Protein AF-A0A1B8DHR4-F1 (afdb_monomer)

Sequence (144 aa):
MRAYWYDNLPGDQREPDDSGRELEQVDALASERSYKNRDVYETKVKSFFAEHMHEDEEIRYIRDGKGYFDVRNEGDEWVRILLEKDDLIILPAGIYHRFTTDASNFIVAMRLFKEEPKWTPLNRGPDVDINPYRQEYVDKTLKV

Solvent-accessible surface area (backbone atoms only — not comparable to full-atom values): 8552 Å² total; per-residue (Å²): 113,52,75,45,79,52,82,83,70,94,71,71,85,32,55,92,79,70,101,75,88,87,85,88,83,63,70,66,62,54,68,76,67,69,78,85,84,62,86,69,59,56,62,52,52,51,59,39,48,44,51,20,27,36,82,53,60,53,35,41,37,26,75,33,52,33,28,36,43,36,34,57,50,87,86,70,43,52,35,35,31,45,40,36,57,77,28,72,50,76,43,61,35,29,49,51,30,28,38,44,45,30,81,83,70,38,66,40,68,48,75,56,69,96,61,88,80,81,79,68,70,46,56,73,47,78,78,46,60,70,31,69,45,27,44,50,34,42,59,72,72,62,60,128

Nearest PDB structures (foldseek):
  4qgn-assembly1_A  TM=8.287E-01  e=9.754E-12  Homo sapiens
  5i93-assembly1_A  TM=8.069E-01  e=9.225E-12  Mus musculus
  4qgm-assembly1_A  TM=8.107E-01  e=2.406E-06  Bacillus anthracis str. 'Ames Ancestor'
  4met-assembly1_A  TM=6.345E-01  e=1.505E-02  Bacillus subtilis subsp. subtilis str. 168
  5hi0-assembly1_A  TM=5.913E-01  e=5.123E-02  Bacillus subtilis subsp. subtilis str. 168

Mean predicted aligned error: 9.44 Å

pLDDT: mean 77.94, std 19.29, range [33.47, 97.88]

Radius of gyration: 16.73 Å; Cα contacts (8 Å, |Δi|>4): 228; chains: 1; bounding box: 42×47×32 Å

Foldseek 3Di:
DDKDFDPPDPDDPQAPPDDDDDDDDPVVVCVVPPDDDDPPVVVVQVVQAQWFFAQAKWKKAWQAAKWWKWWQDLVRGTMIDIDGHGDIDIHGGQTTIGIHGHPVRDTDIDTDDPDDDPPDTGGDDPVSCPPPRNVVCCVVPNDD

Structure (mmCIF, N/CA/C/O backbone):
data_AF-A0A1B8DHR4-F1
#
_entry.id   AF-A0A1B8DHR4-F1
#
loop_
_atom_site.group_PDB
_atom_site.id
_atom_site.type_symbol
_atom_site.label_atom_id
_atom_site.label_alt_id
_atom_site.label_comp_id
_atom_site.label_asym_id
_atom_site.label_entity_id
_atom_site.label_seq_id
_atom_site.pdbx_PDB_ins_code
_atom_site.Cartn_x
_atom_site.Cartn_y
_atom_site.Cartn_z
_atom_site.occupancy
_atom_site.B_iso_or_equiv
_atom_site.auth_seq_id
_atom_site.auth_comp_id
_atom_site.auth_asym_id
_atom_site.auth_atom_id
_atom_site.pdbx_PDB_model_num
ATOM 1 N N . MET A 1 1 ? -9.365 -10.152 8.515 1.00 64.81 1 MET A N 1
ATOM 2 C CA . MET A 1 1 ? -8.853 -9.920 7.148 1.00 64.81 1 MET A CA 1
ATOM 3 C C . MET A 1 1 ? -9.848 -10.381 6.090 1.00 64.81 1 MET A C 1
ATOM 5 O O . MET A 1 1 ? -10.384 -11.483 6.198 1.00 64.81 1 MET A O 1
ATOM 9 N N . ARG A 1 2 ? -10.097 -9.548 5.072 1.00 62.94 2 ARG A N 1
ATOM 10 C CA . ARG A 1 2 ? -10.904 -9.872 3.877 1.00 62.94 2 ARG A CA 1
ATOM 11 C C . ARG A 1 2 ? -10.221 -9.297 2.631 1.00 62.94 2 ARG A C 1
ATOM 13 O O . ARG A 1 2 ? -9.575 -8.261 2.748 1.00 62.94 2 ARG A O 1
ATOM 20 N N . ALA A 1 3 ? -10.362 -9.938 1.471 1.00 49.50 3 ALA A N 1
ATOM 21 C CA . ALA A 1 3 ? -9.769 -9.476 0.214 1.00 49.50 3 ALA A CA 1
ATOM 22 C C . ALA A 1 3 ? -10.802 -9.449 -0.921 1.00 49.50 3 ALA A C 1
ATOM 24 O O . ALA A 1 3 ? -11.677 -10.315 -0.977 1.00 49.50 3 ALA A O 1
ATOM 25 N N . TYR A 1 4 ? -10.684 -8.462 -1.808 1.00 71.75 4 TYR A N 1
ATOM 26 C CA . TYR A 1 4 ? -11.628 -8.173 -2.887 1.00 71.75 4 TYR A CA 1
ATOM 27 C C . TYR A 1 4 ? -10.876 -7.737 -4.151 1.00 71.75 4 TYR A C 1
ATOM 29 O O . TYR A 1 4 ? -9.765 -7.208 -4.069 1.00 71.75 4 TYR A O 1
ATOM 37 N N . TRP A 1 5 ? -11.484 -7.934 -5.319 1.00 63.25 5 TRP A N 1
ATOM 38 C CA . TRP A 1 5 ? -11.002 -7.320 -6.557 1.00 63.25 5 TRP A CA 1
ATOM 39 C C . TRP A 1 5 ? -11.275 -5.821 -6.524 1.00 63.25 5 TRP A C 1
ATOM 41 O O . TRP A 1 5 ? -12.377 -5.411 -6.171 1.00 63.25 5 TRP A O 1
ATOM 51 N N . TYR A 1 6 ? -10.276 -5.020 -6.883 1.00 61.41 6 TYR A N 1
ATOM 52 C CA . TYR A 1 6 ? -10.425 -3.573 -6.955 1.00 61.41 6 TYR A CA 1
ATOM 53 C C . TYR A 1 6 ? -10.941 -3.165 -8.338 1.00 61.41 6 TYR A C 1
ATOM 55 O O . TYR A 1 6 ? -10.365 -3.553 -9.356 1.00 61.41 6 TYR A O 1
ATOM 63 N N . ASP A 1 7 ? -12.013 -2.378 -8.389 1.00 65.62 7 ASP A N 1
ATOM 64 C CA . ASP A 1 7 ? -12.734 -2.076 -9.632 1.00 65.62 7 ASP A CA 1
ATOM 65 C C . ASP A 1 7 ? -12.097 -0.963 -10.490 1.00 65.62 7 ASP A C 1
ATOM 67 O O . ASP A 1 7 ? -12.470 -0.789 -11.652 1.00 65.62 7 ASP A O 1
ATOM 71 N N . ASN A 1 8 ? -11.098 -0.249 -9.954 1.00 66.19 8 ASN A N 1
ATOM 72 C CA . ASN A 1 8 ? -10.402 0.875 -10.595 1.00 66.19 8 ASN A CA 1
ATOM 73 C C . ASN A 1 8 ? -11.309 2.038 -11.031 1.00 66.19 8 ASN A C 1
ATOM 75 O O . ASN A 1 8 ? -10.909 2.835 -11.890 1.00 66.19 8 ASN A O 1
ATOM 79 N N . LEU A 1 9 ? -12.511 2.166 -10.468 1.00 62.66 9 LEU A N 1
ATOM 80 C CA . LEU A 1 9 ? -13.392 3.272 -10.815 1.00 62.66 9 LEU A CA 1
ATOM 81 C C . LEU A 1 9 ? -12.866 4.601 -10.232 1.00 62.66 9 LEU A C 1
ATOM 83 O O . LEU A 1 9 ? -12.287 4.630 -9.145 1.00 62.66 9 LEU A O 1
ATOM 87 N N . PRO A 1 10 ? -13.031 5.736 -10.938 1.00 55.34 10 PRO A N 1
ATOM 88 C CA . PRO A 1 10 ? -12.722 7.046 -10.371 1.00 55.34 10 PRO A CA 1
ATOM 89 C C . PRO A 1 10 ? -13.618 7.323 -9.150 1.00 55.34 10 PRO A C 1
ATOM 91 O O . PRO A 1 10 ? -14.840 7.287 -9.275 1.00 55.34 10 PRO A O 1
ATOM 94 N N . GLY A 1 11 ? -13.031 7.638 -7.991 1.00 62.88 11 GLY A N 1
ATOM 95 C CA . GLY A 1 11 ? -13.778 7.836 -6.743 1.00 62.88 11 GLY A CA 1
ATOM 96 C C . GLY A 1 11 ? -12.886 8.110 -5.529 1.00 62.88 11 GLY A C 1
ATOM 97 O O . GLY A 1 11 ? -11.673 8.302 -5.670 1.00 62.88 11 GLY A O 1
ATOM 98 N N . ASP A 1 12 ? -13.487 8.153 -4.335 1.00 65.50 12 ASP A N 1
ATOM 99 C CA . ASP A 1 12 ? -12.731 8.206 -3.079 1.00 65.50 12 ASP A CA 1
ATOM 100 C C . ASP A 1 12 ? -12.116 6.830 -2.796 1.00 65.50 12 ASP A C 1
ATOM 102 O O . ASP A 1 12 ? -12.801 5.855 -2.516 1.00 65.50 12 ASP A O 1
ATOM 106 N N . GLN A 1 13 ? -10.789 6.770 -2.829 1.00 66.62 13 GLN A N 1
ATOM 107 C CA . GLN A 1 13 ? -9.991 5.552 -2.676 1.00 66.62 13 GLN A CA 1
ATOM 108 C C . GLN A 1 13 ? -10.157 4.875 -1.307 1.00 66.62 13 GLN A C 1
ATOM 110 O O . GLN A 1 13 ? -9.711 3.738 -1.132 1.00 66.62 13 GLN A O 1
ATOM 115 N N . ARG A 1 14 ? -10.754 5.582 -0.341 1.00 66.62 14 ARG A N 1
ATOM 116 C CA . ARG A 1 14 ? -11.046 5.132 1.026 1.00 66.62 14 ARG A CA 1
ATOM 117 C C . ARG A 1 14 ? -12.352 4.355 1.146 1.00 66.62 14 ARG A C 1
ATOM 119 O O . ARG A 1 14 ? -12.627 3.807 2.218 1.00 66.62 14 ARG A O 1
ATOM 126 N N . GLU A 1 15 ? -13.152 4.319 0.091 1.00 64.31 15 GLU A N 1
ATOM 127 C CA . GLU A 1 15 ? -14.367 3.523 0.062 1.00 64.31 15 GLU A CA 1
ATOM 128 C C . GLU A 1 15 ? -14.045 2.034 -0.122 1.00 64.31 15 GLU A C 1
ATOM 130 O O . GLU A 1 15 ? -12.964 1.672 -0.583 1.00 64.31 15 GLU A O 1
ATOM 135 N N . PRO A 1 16 ? -14.945 1.122 0.273 1.00 57.06 16 PRO A N 1
ATOM 136 C CA . PRO A 1 16 ? -14.766 -0.307 0.019 1.00 57.06 16 PRO A CA 1
ATOM 137 C C . PRO A 1 16 ? -14.755 -0.665 -1.473 1.00 57.06 16 PRO A C 1
ATOM 139 O O . PRO A 1 16 ? -14.280 -1.746 -1.810 1.00 57.06 16 PRO A O 1
ATOM 142 N N . ASP A 1 17 ? -15.291 0.224 -2.320 1.00 59.06 17 ASP A N 1
ATOM 143 C CA . ASP A 1 17 ? -15.582 0.013 -3.741 1.00 59.06 17 ASP A CA 1
ATOM 144 C C . ASP A 1 17 ? -16.522 -1.198 -3.979 1.00 59.06 17 ASP A C 1
ATOM 146 O O . ASP A 1 17 ? -16.293 -2.061 -4.822 1.00 59.06 17 ASP A O 1
ATOM 150 N N . ASP A 1 18 ? -17.626 -1.241 -3.205 1.00 52.22 18 ASP A N 1
ATOM 151 C CA . ASP A 1 18 ? -18.810 -2.100 -3.419 1.00 52.22 18 ASP A CA 1
ATOM 152 C C . ASP A 1 18 ? -20.051 -1.226 -3.745 1.00 52.22 18 ASP A C 1
ATOM 154 O O . ASP A 1 18 ? -20.394 -0.286 -3.025 1.00 52.22 18 ASP A O 1
ATOM 158 N N . SER A 1 19 ? -20.701 -1.505 -4.878 1.00 47.84 19 SER A N 1
ATOM 159 C CA . SER A 1 19 ? -21.479 -0.581 -5.742 1.00 47.84 19 SER A CA 1
ATOM 160 C C . SER A 1 19 ? -22.851 -0.029 -5.241 1.00 47.84 19 SER A C 1
ATOM 162 O O . SER A 1 19 ? -23.814 0.052 -6.008 1.00 47.84 19 SER A O 1
ATOM 164 N N . GLY A 1 20 ? -22.991 0.401 -3.977 1.00 46.66 20 GLY A N 1
ATOM 165 C CA . GLY A 1 20 ? -24.308 0.545 -3.312 1.00 46.66 20 GLY A CA 1
ATOM 166 C C . GLY A 1 20 ? -25.012 1.907 -3.042 1.00 46.66 20 GLY A C 1
ATOM 167 O O . GLY A 1 20 ? -26.185 1.827 -2.678 1.00 46.66 20 GLY A O 1
ATOM 168 N N . ARG A 1 21 ? -24.410 3.107 -3.253 1.00 33.47 21 ARG A N 1
ATOM 169 C CA . ARG A 1 21 ? -24.914 4.516 -2.976 1.00 33.47 21 ARG A CA 1
ATOM 170 C C . ARG A 1 21 ? -24.887 5.003 -1.502 1.00 33.47 21 ARG A C 1
ATOM 172 O O . ARG A 1 21 ? -25.150 4.198 -0.621 1.00 33.47 21 ARG A O 1
ATOM 179 N N . GLU A 1 22 ? -24.781 6.291 -1.109 1.00 40.56 22 GLU A N 1
ATOM 180 C CA . GLU A 1 22 ? -24.194 7.588 -1.569 1.00 40.56 22 GLU A CA 1
ATOM 181 C C . GLU A 1 22 ? -24.230 8.549 -0.336 1.00 40.56 22 GLU A C 1
ATOM 183 O O . GLU A 1 22 ? -25.200 8.452 0.412 1.00 40.56 22 GLU A O 1
ATOM 188 N N . LEU A 1 23 ? -23.273 9.476 -0.112 1.00 34.41 23 LEU A N 1
ATOM 189 C CA . LEU A 1 23 ? -23.470 10.667 0.754 1.00 34.41 23 LEU A CA 1
ATOM 190 C C . LEU A 1 23 ? -22.515 11.838 0.409 1.00 34.41 23 LEU A C 1
ATOM 192 O O . LEU A 1 23 ? -21.297 11.728 0.537 1.00 34.41 23 LEU A O 1
ATOM 196 N N . GLU A 1 24 ? -23.092 12.989 0.045 1.00 49.41 24 GLU A N 1
ATOM 197 C CA . GLU A 1 24 ? -22.443 14.310 0.043 1.00 49.41 24 GLU A CA 1
ATOM 198 C C . GLU A 1 24 ? -22.281 14.875 1.474 1.00 49.41 24 GLU A C 1
ATOM 200 O O . GLU A 1 24 ? -23.076 14.571 2.362 1.00 49.41 24 GLU A O 1
ATOM 205 N N . GLN A 1 25 ? -21.341 15.829 1.617 1.00 47.97 25 GLN A N 1
ATOM 206 C CA . GLN A 1 25 ? -21.150 16.815 2.710 1.00 47.97 25 GLN A CA 1
ATOM 207 C C . GLN A 1 25 ? -20.028 16.536 3.725 1.00 47.97 25 GLN A C 1
ATOM 209 O O . GLN A 1 25 ? -20.258 16.374 4.921 1.00 47.97 25 GLN A O 1
ATOM 214 N N . VAL A 1 26 ? -18.774 16.637 3.271 1.00 42.94 26 VAL A N 1
ATOM 215 C CA . VAL A 1 26 ? -17.604 16.812 4.162 1.00 42.94 26 V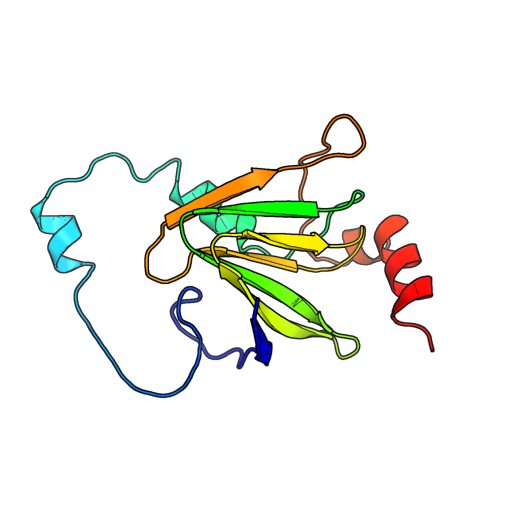AL A CA 1
ATOM 216 C C . VAL A 1 26 ? -16.964 18.201 3.991 1.00 42.94 26 VAL A C 1
ATOM 218 O O . VAL A 1 26 ? -16.503 18.802 4.965 1.00 42.94 26 VAL A O 1
ATOM 221 N N . ASP A 1 27 ? -17.042 18.787 2.793 1.00 46.38 27 ASP A N 1
ATOM 222 C CA . ASP A 1 27 ? -16.416 20.084 2.488 1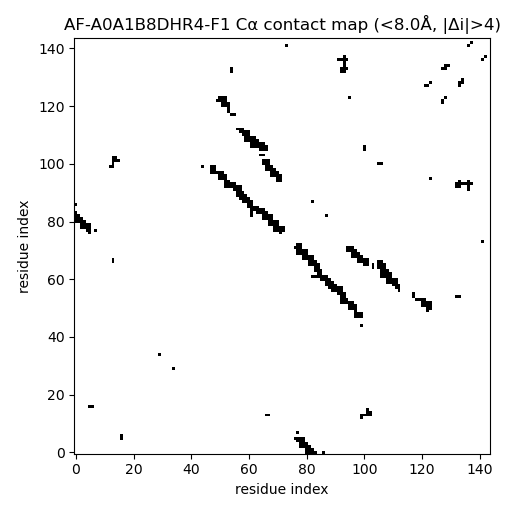.00 46.38 27 ASP A CA 1
ATOM 223 C C . ASP A 1 27 ? -17.078 21.283 3.192 1.00 46.38 27 ASP A C 1
ATOM 225 O O . ASP A 1 27 ? -16.397 22.242 3.580 1.00 46.38 27 ASP A O 1
ATOM 229 N N . ALA A 1 28 ? -18.391 21.215 3.440 1.00 48.28 28 ALA A N 1
ATOM 230 C CA . ALA A 1 28 ? -19.133 22.273 4.130 1.00 48.28 28 ALA A CA 1
ATOM 231 C C . ALA A 1 28 ? -18.736 22.391 5.616 1.00 48.28 28 ALA A C 1
ATOM 233 O O . ALA A 1 28 ? -18.550 23.494 6.132 1.00 48.28 28 ALA A O 1
ATOM 234 N N . LEU A 1 29 ? -18.516 21.255 6.288 1.00 45.38 29 LEU A N 1
ATOM 235 C CA . LEU A 1 29 ? -18.205 21.196 7.721 1.00 45.38 29 LEU A CA 1
ATOM 236 C C . LEU A 1 29 ? -16.776 21.673 8.031 1.00 45.38 29 LEU A C 1
ATOM 238 O O . LEU A 1 29 ? -16.503 22.247 9.089 1.00 45.38 29 LEU A O 1
ATOM 242 N N . ALA A 1 30 ? -15.847 21.439 7.101 1.00 40.69 30 ALA A N 1
ATOM 243 C CA . ALA A 1 30 ? -14.445 21.801 7.268 1.00 40.69 30 ALA A CA 1
ATOM 244 C C . ALA A 1 30 ? -14.210 23.316 7.139 1.00 40.69 30 ALA A C 1
ATOM 246 O O . ALA A 1 30 ? -13.369 23.871 7.852 1.00 40.69 30 ALA A O 1
ATOM 247 N N . SER A 1 31 ? -14.976 23.976 6.265 1.00 49.81 31 SER A N 1
ATOM 248 C CA . SER A 1 31 ? -14.940 25.430 6.069 1.00 49.81 31 SER A CA 1
ATOM 249 C C . SER 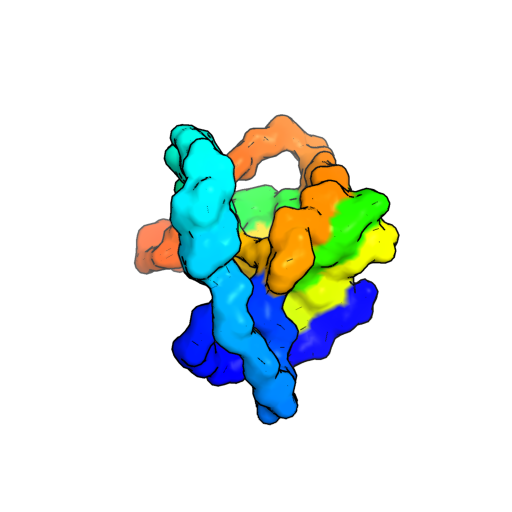A 1 31 ? -15.515 26.191 7.270 1.00 49.81 31 SER A C 1
ATOM 251 O O . SER A 1 31 ? -14.974 27.223 7.662 1.00 49.81 31 SER A O 1
ATOM 253 N N . GLU A 1 32 ? -16.559 25.656 7.912 1.00 45.50 32 GLU A N 1
ATOM 254 C CA . GLU A 1 32 ? -17.235 26.288 9.056 1.00 45.50 32 GLU A CA 1
ATOM 255 C C . GLU A 1 32 ? -16.353 26.365 10.320 1.00 45.50 32 GLU A C 1
ATOM 257 O O . GLU A 1 32 ? -16.473 27.295 11.117 1.00 45.50 32 GLU A O 1
ATOM 262 N N . ARG A 1 33 ? -15.426 25.413 10.512 1.00 46.97 33 ARG A N 1
ATOM 263 C CA . ARG A 1 33 ? -14.711 25.226 11.793 1.00 46.97 33 ARG A CA 1
ATOM 264 C C . ARG A 1 33 ? -13.245 25.673 11.817 1.00 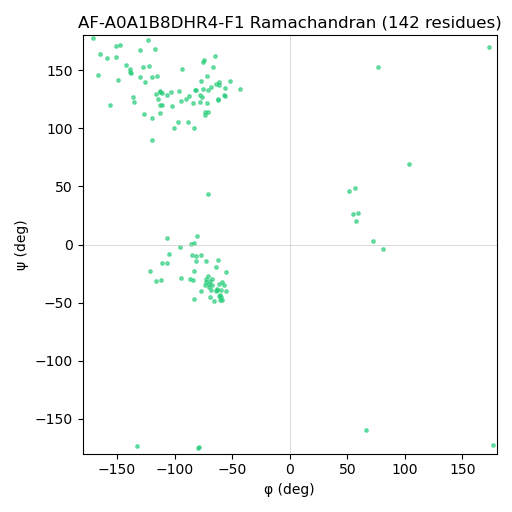46.97 33 ARG A C 1
ATOM 266 O O . ARG A 1 33 ? -12.578 25.498 12.834 1.00 46.97 33 ARG A O 1
ATOM 273 N N . SER A 1 34 ? -12.747 26.297 10.745 1.00 44.22 34 SER A N 1
ATOM 274 C CA . SER A 1 34 ? -11.416 26.940 10.689 1.00 44.22 34 SER A CA 1
ATOM 275 C C . SER A 1 34 ? -10.233 26.055 11.138 1.00 44.22 34 SER A C 1
ATOM 277 O O . SER A 1 34 ? -9.355 26.502 11.882 1.00 44.22 34 SER A O 1
ATOM 279 N N . TYR A 1 35 ? -10.161 24.800 10.680 1.00 36.47 35 TYR A N 1
ATOM 280 C CA . TYR A 1 35 ? -9.009 23.929 10.951 1.00 36.47 35 TYR A CA 1
ATOM 281 C C . TYR A 1 35 ? -7.760 24.392 10.172 1.00 36.47 35 TYR A C 1
ATOM 283 O O . TYR A 1 35 ? -7.733 24.340 8.946 1.00 36.47 35 TYR A O 1
ATOM 291 N N . LYS A 1 36 ? -6.717 24.846 10.887 1.00 39.47 36 LYS A N 1
ATOM 292 C CA . LYS A 1 36 ? -5.532 25.527 10.314 1.00 39.47 36 LYS A CA 1
ATOM 293 C C . LYS A 1 36 ? -4.302 24.650 10.025 1.00 39.47 36 LYS A C 1
ATOM 295 O O . LYS A 1 36 ? -3.327 25.168 9.500 1.00 39.47 36 LYS A O 1
ATOM 300 N N . ASN A 1 37 ? -4.321 23.350 10.325 1.00 39.50 37 ASN A N 1
ATOM 301 C CA . ASN A 1 37 ? -3.176 22.459 10.086 1.00 39.50 37 ASN A CA 1
ATOM 302 C C . ASN A 1 37 ? -3.551 21.325 9.122 1.00 39.50 37 ASN A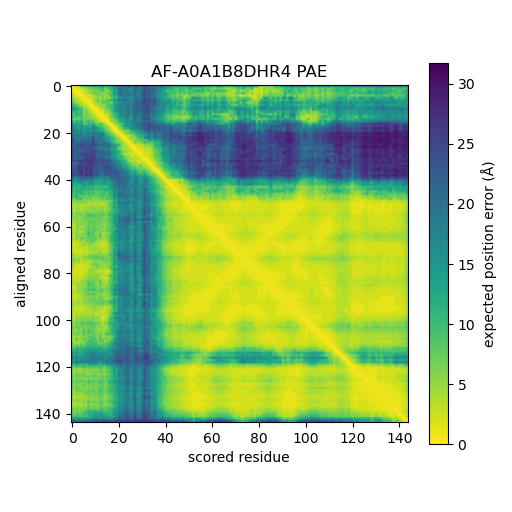 C 1
ATOM 304 O O . ASN A 1 37 ? -3.990 20.266 9.564 1.00 39.50 37 ASN A O 1
ATOM 308 N N . ARG A 1 38 ? -3.366 21.542 7.813 1.00 44.16 38 ARG A N 1
ATOM 309 C CA . ARG A 1 38 ? -3.516 20.503 6.770 1.00 44.16 38 ARG A CA 1
ATOM 310 C C . ARG A 1 38 ? -2.186 20.017 6.166 1.00 44.16 38 ARG A C 1
ATOM 312 O O . ARG A 1 38 ? -2.134 18.920 5.622 1.00 44.16 38 ARG A O 1
ATOM 319 N N . ASP A 1 39 ? -1.088 20.749 6.358 1.00 36.88 39 ASP A N 1
ATOM 320 C CA . ASP A 1 39 ? 0.112 20.618 5.507 1.00 36.88 39 ASP A CA 1
ATOM 321 C C . ASP A 1 39 ? 1.112 19.486 5.826 1.00 36.88 39 ASP A C 1
ATOM 323 O O . ASP A 1 39 ? 2.112 19.335 5.130 1.00 36.88 39 ASP A O 1
ATOM 327 N N . VAL A 1 40 ? 0.874 18.632 6.829 1.00 50.81 40 VAL A N 1
ATOM 328 C CA . VAL A 1 40 ? 1.801 17.512 7.148 1.00 50.81 40 VAL A CA 1
ATOM 329 C C . VAL A 1 40 ? 1.131 16.135 7.076 1.00 50.81 40 VAL A C 1
ATOM 331 O O . VAL A 1 40 ? 1.799 15.123 6.856 1.00 50.81 40 VAL A O 1
ATOM 334 N N . TYR A 1 41 ? -0.192 16.080 7.220 1.00 50.16 41 TYR A N 1
ATOM 335 C CA . TYR A 1 41 ? -0.954 14.832 7.185 1.00 50.16 41 TYR A CA 1
ATOM 336 C C . TYR A 1 41 ? -1.269 14.404 5.745 1.00 50.16 41 TYR A C 1
ATOM 338 O O . TYR A 1 41 ? -0.995 13.264 5.374 1.00 50.16 41 TYR A O 1
ATOM 346 N N . GLU A 1 42 ? -1.750 15.327 4.905 1.00 57.66 42 GLU A N 1
ATOM 347 C CA . GLU A 1 42 ? -2.152 15.010 3.528 1.00 57.66 42 GLU A CA 1
ATOM 348 C C . GLU A 1 42 ? -0.977 14.516 2.672 1.00 57.66 42 GLU A C 1
ATOM 350 O O . GLU A 1 42 ? -1.127 13.556 1.922 1.00 57.66 42 GLU A O 1
ATOM 355 N N . THR A 1 43 ? 0.214 15.102 2.822 1.00 60.03 43 THR A N 1
ATOM 356 C CA . THR A 1 43 ? 1.417 14.691 2.077 1.00 60.03 43 THR A CA 1
ATOM 357 C C . THR A 1 43 ? 1.851 13.265 2.420 1.00 60.03 43 THR A C 1
ATOM 359 O O . THR A 1 43 ? 2.209 12.499 1.528 1.00 60.03 43 THR A O 1
ATOM 362 N N . LYS A 1 44 ? 1.771 12.870 3.699 1.00 67.12 44 LYS A N 1
ATOM 363 C CA . LYS A 1 44 ? 2.095 11.499 4.126 1.00 67.12 44 LYS A CA 1
ATOM 364 C C . LYS A 1 44 ? 1.067 10.495 3.620 1.00 67.12 44 LYS A C 1
ATOM 366 O O . LYS A 1 44 ? 1.450 9.466 3.075 1.00 67.12 44 LYS A O 1
ATOM 371 N N . VAL A 1 45 ? -0.221 10.817 3.738 1.00 68.69 45 VAL A N 1
ATOM 372 C CA . VAL A 1 45 ? -1.303 9.967 3.216 1.00 68.69 45 VAL A CA 1
ATOM 373 C C . VAL A 1 45 ? -1.153 9.772 1.704 1.00 68.69 45 VAL A C 1
ATOM 375 O O . VAL A 1 45 ? -1.183 8.639 1.234 1.00 68.69 45 VAL A O 1
ATOM 378 N N . LYS A 1 46 ? -0.876 10.847 0.953 1.00 70.50 46 LYS A N 1
ATOM 379 C CA . LYS A 1 46 ? -0.595 10.774 -0.490 1.00 70.50 46 LYS A CA 1
ATOM 380 C C . LYS A 1 46 ? 0.618 9.897 -0.804 1.00 70.50 46 LYS A C 1
ATOM 382 O O . LYS A 1 46 ? 0.579 9.146 -1.771 1.00 70.50 46 LYS A O 1
ATOM 387 N N . SER A 1 47 ? 1.675 9.963 0.009 1.00 73.25 47 SER A N 1
ATOM 388 C CA . SER A 1 47 ? 2.871 9.136 -0.200 1.00 73.25 47 SER A CA 1
ATOM 389 C C . SER A 1 47 ? 2.619 7.644 0.024 1.00 73.25 47 SER A C 1
ATOM 391 O O . SER A 1 47 ? 3.175 6.834 -0.704 1.00 73.25 47 SER A O 1
ATOM 393 N N . PHE A 1 48 ? 1.750 7.276 0.974 1.00 78.81 48 PHE A N 1
ATOM 394 C CA . PHE A 1 48 ? 1.385 5.875 1.204 1.00 78.81 48 PHE A CA 1
ATOM 395 C C . PHE A 1 48 ? 0.487 5.313 0.103 1.00 78.81 48 PHE A C 1
ATOM 397 O O . PHE A 1 48 ? 0.542 4.116 -0.177 1.00 78.81 48 PHE A O 1
ATOM 404 N N . PHE A 1 49 ? -0.320 6.171 -0.524 1.00 85.69 49 PHE A N 1
ATOM 405 C CA . PHE A 1 49 ? -1.210 5.757 -1.599 1.00 85.69 49 PHE A CA 1
ATOM 406 C C . PHE A 1 49 ? -0.531 5.688 -2.974 1.00 85.69 49 PHE A C 1
ATOM 408 O O . PHE A 1 49 ? -1.003 4.983 -3.867 1.00 85.69 49 PHE A O 1
ATOM 415 N N . ALA A 1 50 ? 0.579 6.404 -3.168 1.00 91.62 50 ALA A N 1
ATOM 416 C CA . ALA A 1 50 ? 1.397 6.226 -4.361 1.00 91.62 50 ALA A CA 1
ATOM 417 C C . ALA A 1 50 ? 1.838 4.759 -4.448 1.00 91.62 50 ALA A C 1
ATOM 419 O O . ALA A 1 50 ? 2.338 4.215 -3.472 1.00 91.62 50 ALA A O 1
ATOM 420 N N . GLU A 1 51 ? 1.636 4.107 -5.591 1.00 96.00 51 GLU A N 1
ATOM 421 C CA . GLU A 1 51 ? 2.065 2.720 -5.776 1.00 96.00 51 GLU A CA 1
ATOM 422 C C . GLU A 1 51 ? 3.591 2.612 -5.660 1.00 96.00 51 GLU A C 1
ATOM 424 O O . GLU A 1 51 ? 4.333 3.296 -6.373 1.00 96.00 51 GLU A O 1
ATOM 429 N N . HIS A 1 52 ? 4.058 1.746 -4.762 1.00 96.56 52 HIS A N 1
ATOM 430 C CA . HIS A 1 52 ? 5.473 1.585 -4.449 1.00 96.56 52 HIS A CA 1
ATOM 431 C C . HIS A 1 52 ? 5.819 0.146 -4.061 1.00 96.56 52 HIS A C 1
ATOM 433 O O . HIS A 1 52 ? 4.952 -0.713 -3.905 1.00 96.56 52 HIS A O 1
ATOM 439 N N . MET A 1 53 ? 7.116 -0.115 -3.927 1.00 95.88 53 MET A N 1
ATOM 440 C CA . MET A 1 53 ? 7.659 -1.325 -3.313 1.00 95.88 53 MET A CA 1
ATOM 441 C C . MET A 1 53 ? 8.723 -0.977 -2.266 1.00 95.88 53 MET A C 1
ATOM 443 O O . MET A 1 53 ? 9.234 0.148 -2.216 1.00 95.88 53 MET A O 1
ATOM 447 N N . HIS A 1 54 ? 9.091 -1.982 -1.476 1.00 93.94 54 HIS A N 1
ATOM 448 C CA . HIS A 1 54 ? 10.213 -1.948 -0.545 1.00 93.94 54 HIS A CA 1
ATOM 449 C C . HIS A 1 54 ? 11.211 -3.068 -0.865 1.00 93.94 54 HIS A C 1
ATOM 451 O O . HIS A 1 54 ? 10.846 -4.092 -1.444 1.00 93.94 54 HIS A O 1
ATOM 457 N N . GLU A 1 55 ? 12.476 -2.852 -0.503 1.00 93.44 55 GLU A N 1
ATOM 458 C CA . GLU A 1 55 ? 13.548 -3.859 -0.602 1.00 93.44 55 GLU A CA 1
ATOM 459 C C . GLU A 1 55 ? 13.536 -4.849 0.577 1.00 93.44 55 GLU A C 1
ATOM 461 O O . GLU A 1 55 ? 14.151 -5.906 0.503 1.00 93.44 55 GLU A O 1
ATOM 466 N N . ASP A 1 56 ? 12.794 -4.527 1.637 1.00 89.62 56 ASP A N 1
ATOM 467 C CA . ASP A 1 56 ? 12.545 -5.374 2.801 1.00 89.62 56 ASP A CA 1
ATOM 468 C C . ASP A 1 56 ? 11.044 -5.697 2.908 1.00 89.62 56 ASP A C 1
ATOM 470 O O . ASP A 1 56 ? 10.210 -5.083 2.237 1.00 89.62 56 ASP A O 1
ATOM 474 N N . GLU A 1 57 ? 10.685 -6.650 3.771 1.00 89.81 57 GLU A N 1
ATOM 475 C CA . GLU A 1 57 ? 9.281 -6.950 4.067 1.00 89.81 57 GLU A CA 1
ATOM 476 C C . GLU A 1 57 ? 8.573 -5.756 4.730 1.00 89.81 57 GLU A C 1
ATOM 478 O O . GLU A 1 57 ? 9.086 -5.137 5.667 1.00 89.81 57 GLU A O 1
ATOM 483 N N . GLU A 1 58 ? 7.338 -5.483 4.307 1.00 91.31 58 GLU A N 1
ATOM 484 C CA . GLU A 1 58 ? 6.446 -4.555 4.998 1.00 91.31 58 GLU A CA 1
ATOM 485 C C . GLU A 1 58 ? 5.502 -5.341 5.914 1.00 91.31 58 GLU A C 1
ATOM 487 O O . GLU A 1 58 ? 4.539 -5.967 5.472 1.00 91.31 58 GLU A O 1
ATOM 492 N N . ILE A 1 59 ? 5.770 -5.274 7.222 1.00 89.00 59 ILE A N 1
ATOM 493 C CA . ILE A 1 59 ? 4.975 -5.961 8.243 1.00 89.00 59 ILE A CA 1
ATOM 494 C C . ILE A 1 59 ? 4.122 -4.951 9.015 1.00 89.00 59 ILE A C 1
ATOM 496 O O . ILE A 1 59 ? 4.636 -3.949 9.540 1.00 89.00 59 ILE A O 1
ATOM 500 N N . ARG A 1 60 ? 2.814 -5.213 9.114 1.00 91.12 60 ARG A N 1
ATOM 501 C CA . ARG A 1 60 ? 1.862 -4.393 9.880 1.00 91.12 60 ARG A CA 1
ATOM 502 C C . ARG A 1 60 ? 0.922 -5.263 10.697 1.00 91.12 60 ARG A C 1
ATOM 504 O O . ARG A 1 60 ? 0.246 -6.128 10.153 1.00 91.12 60 ARG A O 1
ATOM 511 N N . TYR A 1 61 ? 0.848 -4.979 11.993 1.00 81.62 61 TYR A N 1
ATOM 512 C CA . TYR A 1 61 ? -0.139 -5.552 12.903 1.00 81.62 61 TYR A CA 1
ATOM 513 C C . TYR A 1 61 ? -1.093 -4.460 13.384 1.00 81.62 61 TYR A C 1
ATOM 515 O O . TYR A 1 61 ? -0.657 -3.473 13.986 1.00 81.62 61 TYR A O 1
ATOM 523 N N . ILE A 1 62 ? -2.386 -4.606 13.113 1.00 91.00 62 ILE A N 1
ATOM 524 C CA . ILE A 1 62 ? -3.375 -3.568 13.405 1.00 91.00 62 ILE A CA 1
ATOM 525 C C . ILE A 1 62 ? -3.822 -3.674 14.862 1.00 91.00 62 ILE A C 1
ATOM 527 O O . ILE A 1 62 ? -4.325 -4.695 15.320 1.00 91.00 62 ILE A O 1
ATOM 531 N N . ARG A 1 63 ? -3.638 -2.594 15.618 1.00 84.75 63 ARG A N 1
ATOM 532 C CA . ARG A 1 63 ? -4.012 -2.486 17.036 1.00 84.75 63 ARG A CA 1
ATOM 533 C C . ARG A 1 63 ? -5.393 -1.871 17.223 1.00 84.75 63 ARG A C 1
ATOM 535 O O . ARG A 1 63 ? -6.044 -2.151 18.235 1.00 84.75 63 ARG A O 1
ATOM 542 N N . ASP A 1 64 ? -5.803 -1.022 16.284 1.00 90.81 64 ASP A N 1
ATOM 543 C CA . ASP A 1 64 ? -7.113 -0.379 16.255 1.00 90.81 64 ASP A CA 1
ATOM 544 C C . ASP A 1 64 ? -7.410 0.241 14.881 1.00 90.81 64 ASP A C 1
ATOM 546 O O . ASP A 1 64 ? -6.492 0.470 14.088 1.00 90.81 64 ASP A O 1
ATOM 550 N N . GLY A 1 65 ? -8.677 0.559 14.623 1.00 92.69 65 GLY A N 1
ATOM 551 C CA . GLY A 1 65 ? -9.123 1.117 13.345 1.00 92.69 65 GLY A CA 1
ATOM 552 C C . GLY A 1 65 ? -8.978 0.140 12.174 1.00 92.69 65 GLY A C 1
ATOM 553 O O . GLY A 1 65 ? -8.923 -1.078 12.372 1.00 92.69 65 GLY A O 1
ATOM 554 N N . LYS A 1 66 ? -8.959 0.678 10.950 1.00 94.19 66 LYS A N 1
ATOM 555 C CA . LYS A 1 66 ? -8.935 -0.123 9.719 1.00 94.19 66 LYS A CA 1
ATOM 556 C C . LYS A 1 66 ? -8.402 0.639 8.509 1.00 94.19 66 LYS A C 1
ATOM 558 O O . LYS A 1 66 ? -8.353 1.868 8.480 1.00 94.19 66 LYS A O 1
ATOM 563 N N . GLY A 1 67 ? -7.984 -0.117 7.504 1.00 94.50 67 GLY A N 1
ATOM 564 C CA . GLY A 1 67 ? -7.510 0.422 6.237 1.00 94.50 67 GLY A CA 1
ATOM 565 C C . GLY A 1 67 ? -7.314 -0.662 5.191 1.00 94.50 67 GLY A C 1
ATOM 566 O O . GLY A 1 67 ? -7.494 -1.852 5.459 1.00 94.50 67 GLY A O 1
ATOM 567 N N . TYR A 1 68 ? -6.932 -0.224 4.000 1.00 95.62 68 TYR A N 1
ATOM 568 C CA . TYR A 1 68 ? -6.739 -1.068 2.837 1.00 95.62 68 TYR A CA 1
ATOM 569 C C . TYR A 1 68 ? -5.272 -1.110 2.441 1.00 95.62 68 TYR A C 1
ATOM 571 O O . TYR A 1 68 ? -4.627 -0.069 2.297 1.00 95.62 68 TYR A O 1
ATOM 579 N N . PHE A 1 69 ? -4.775 -2.323 2.231 1.00 96.12 69 PHE A N 1
ATOM 580 C CA . PHE A 1 69 ? -3.583 -2.563 1.432 1.00 96.12 69 PHE A CA 1
ATOM 581 C C . PHE A 1 69 ? -4.022 -3.072 0.070 1.00 96.12 69 PHE A C 1
ATOM 583 O O . PHE A 1 69 ? -4.643 -4.129 -0.017 1.00 96.12 69 PHE A O 1
ATOM 590 N N . ASP A 1 70 ? -3.689 -2.333 -0.980 1.00 96.56 70 ASP A N 1
ATOM 591 C CA . ASP A 1 70 ? -3.882 -2.813 -2.342 1.00 96.56 70 ASP A CA 1
ATOM 592 C C . ASP A 1 70 ? -2.558 -3.411 -2.822 1.00 96.56 70 ASP A C 1
ATOM 594 O O . ASP A 1 70 ? -1.507 -2.791 -2.648 1.00 96.56 70 ASP A O 1
ATOM 598 N N . VAL A 1 71 ? -2.598 -4.607 -3.410 1.00 96.25 71 VAL A N 1
ATOM 599 C CA . VAL A 1 71 ? -1.431 -5.318 -3.962 1.00 96.25 71 VAL A CA 1
ATOM 600 C C . VAL A 1 71 ? -1.692 -5.732 -5.408 1.00 96.25 71 VAL A C 1
ATOM 602 O O . VAL A 1 71 ? -2.843 -5.940 -5.791 1.00 96.25 71 VAL A O 1
ATOM 605 N N . ARG A 1 72 ? -0.638 -5.865 -6.218 1.00 95.38 72 ARG A N 1
ATOM 606 C CA . ARG A 1 72 ? -0.754 -6.396 -7.586 1.00 95.38 72 ARG A CA 1
ATOM 607 C C . ARG A 1 72 ? -0.792 -7.927 -7.585 1.00 95.38 72 ARG A C 1
ATOM 609 O O . ARG A 1 72 ? 0.041 -8.556 -6.934 1.00 95.38 72 ARG A O 1
ATOM 616 N N . ASN A 1 73 ? -1.736 -8.517 -8.318 1.00 89.81 73 ASN A N 1
ATOM 617 C CA . ASN A 1 73 ? -1.745 -9.952 -8.622 1.00 89.81 73 ASN A CA 1
ATOM 618 C C . ASN A 1 73 ? -0.773 -10.289 -9.780 1.00 89.81 73 ASN A C 1
ATOM 620 O O . ASN A 1 73 ? -0.060 -9.423 -10.290 1.00 89.81 73 ASN A O 1
ATOM 624 N N . GLU A 1 74 ? -0.769 -11.549 -10.226 1.00 90.06 74 GLU A N 1
ATOM 625 C CA . GLU A 1 74 ? 0.028 -12.014 -11.375 1.00 90.06 74 GLU A CA 1
ATOM 626 C C . GLU A 1 74 ? -0.327 -11.318 -12.698 1.00 90.06 74 GLU A C 1
ATOM 628 O O . GLU A 1 74 ? 0.552 -11.069 -13.519 1.00 90.06 74 GLU A O 1
ATOM 633 N N . GLY A 1 75 ? -1.602 -10.970 -12.890 1.00 90.12 75 GLY A N 1
ATOM 634 C CA . GLY A 1 75 ? -2.105 -10.214 -14.040 1.00 90.12 75 GLY A CA 1
ATOM 635 C C . GLY A 1 75 ? -1.882 -8.702 -13.948 1.00 90.12 75 GLY A C 1
ATOM 636 O O . GLY A 1 75 ? -2.396 -7.969 -14.788 1.00 90.12 75 GLY A O 1
ATOM 637 N N . ASP A 1 76 ? -1.138 -8.234 -12.940 1.00 92.12 76 ASP A N 1
ATOM 638 C CA . ASP A 1 76 ? -0.932 -6.818 -12.627 1.00 92.12 76 ASP A CA 1
ATOM 639 C C . ASP A 1 76 ? -2.235 -6.049 -12.319 1.00 92.12 76 ASP A C 1
ATOM 641 O O . ASP A 1 76 ? -2.330 -4.833 -12.475 1.00 92.12 76 ASP A O 1
ATOM 645 N N . GLU A 1 77 ? -3.253 -6.745 -11.828 1.00 91.25 77 GLU A N 1
ATOM 646 C CA . GLU A 1 77 ? -4.522 -6.197 -11.357 1.00 91.25 77 GLU A CA 1
ATOM 647 C C . GLU A 1 77 ? -4.476 -5.947 -9.848 1.00 91.25 77 GLU A C 1
ATOM 649 O O . GLU A 1 77 ? -3.778 -6.630 -9.095 1.00 91.25 77 GLU A O 1
ATOM 654 N N . TRP A 1 78 ? -5.241 -4.961 -9.390 1.00 93.44 78 TRP A N 1
ATOM 655 C CA . TRP A 1 78 ? -5.316 -4.617 -7.977 1.00 93.44 78 TRP A CA 1
ATOM 656 C C . TRP A 1 78 ? -6.207 -5.590 -7.197 1.00 93.44 78 TRP A C 1
ATOM 658 O O . TRP A 1 78 ? -7.380 -5.795 -7.518 1.00 93.44 78 TRP A O 1
ATOM 668 N N . VAL A 1 79 ? -5.656 -6.117 -6.107 1.00 90.25 79 VAL A N 1
ATOM 669 C CA . VAL A 1 79 ? -6.376 -6.843 -5.060 1.00 90.25 79 VAL A CA 1
ATOM 670 C C . VAL A 1 79 ? -6.364 -5.987 -3.803 1.00 90.25 79 VAL A C 1
ATOM 672 O O . VAL A 1 79 ? -5.297 -5.679 -3.273 1.00 90.25 79 VAL A O 1
ATOM 675 N N . ARG A 1 80 ? -7.547 -5.615 -3.318 1.00 93.31 80 ARG A N 1
ATOM 676 C CA . ARG A 1 80 ? -7.737 -4.825 -2.101 1.00 93.31 80 ARG A CA 1
ATOM 677 C C . ARG A 1 80 ? -7.878 -5.738 -0.895 1.00 93.31 80 ARG A C 1
ATOM 679 O O . ARG A 1 80 ? -8.763 -6.589 -0.859 1.00 93.31 80 ARG A O 1
ATOM 686 N N . ILE A 1 81 ? -7.048 -5.529 0.118 1.00 92.19 81 ILE A N 1
ATOM 687 C CA . ILE A 1 81 ? -7.043 -6.284 1.371 1.00 92.19 81 ILE A CA 1
ATOM 688 C C . ILE A 1 81 ? -7.476 -5.350 2.500 1.00 92.19 81 ILE A C 1
ATOM 690 O O . ILE A 1 81 ? -6.759 -4.415 2.853 1.00 92.19 81 ILE A O 1
ATOM 694 N N . LEU A 1 82 ? -8.645 -5.612 3.084 1.00 93.94 82 LEU A N 1
ATOM 695 C CA . LEU A 1 82 ? -9.111 -4.943 4.296 1.00 93.94 82 LEU A CA 1
ATOM 696 C C . LEU A 1 82 ? -8.410 -5.546 5.514 1.00 93.94 82 LEU A C 1
ATOM 698 O O . LEU A 1 82 ? -8.540 -6.749 5.782 1.00 93.94 82 LEU A O 1
ATOM 702 N N . LEU A 1 83 ? -7.731 -4.681 6.266 1.00 92.62 83 LEU A N 1
ATOM 703 C CA . LEU A 1 83 ? -7.171 -4.991 7.574 1.00 92.62 83 LEU A CA 1
ATOM 704 C C . LEU A 1 83 ? -7.926 -4.237 8.662 1.00 92.62 83 LEU A C 1
ATOM 706 O O . LEU A 1 83 ? -8.099 -3.019 8.589 1.00 92.62 83 LEU A O 1
ATOM 710 N N . GLU A 1 84 ? -8.323 -4.973 9.689 1.00 93.94 84 GLU A N 1
ATOM 711 C CA . GLU A 1 84 ? -8.971 -4.455 10.890 1.00 93.94 84 GLU A CA 1
ATOM 712 C C . GLU A 1 84 ? -8.162 -4.862 12.126 1.00 93.94 84 GLU A C 1
ATOM 714 O O . GLU A 1 84 ? -7.159 -5.572 12.026 1.00 93.94 84 GLU A O 1
ATOM 719 N N . LYS A 1 85 ? -8.578 -4.394 13.306 1.00 91.94 85 LYS A N 1
ATOM 720 C CA . LYS A 1 85 ? -7.961 -4.759 14.585 1.00 91.94 85 LYS A CA 1
ATOM 721 C C . LYS A 1 85 ? -7.658 -6.262 14.669 1.00 91.94 85 LYS A C 1
ATOM 723 O O . LYS A 1 85 ? -8.512 -7.095 14.388 1.00 91.94 85 LYS A O 1
ATOM 728 N N . ASP A 1 86 ? -6.446 -6.559 15.126 1.00 89.25 86 ASP A N 1
ATOM 729 C CA . ASP A 1 86 ? -5.860 -7.887 15.300 1.00 89.25 86 ASP A CA 1
ATOM 730 C C . ASP A 1 86 ? -5.460 -8.625 14.008 1.00 89.25 86 ASP A C 1
ATOM 732 O O . ASP A 1 86 ? -4.902 -9.721 14.089 1.00 89.25 86 ASP A O 1
ATOM 736 N N . ASP A 1 87 ? -5.609 -8.005 12.833 1.00 90.69 87 ASP A N 1
ATOM 737 C CA . ASP A 1 87 ? -5.016 -8.522 11.600 1.00 90.69 87 ASP A CA 1
ATOM 738 C C . ASP A 1 87 ? -3.503 -8.233 11.526 1.00 90.69 87 ASP A C 1
ATOM 740 O O . ASP A 1 87 ? -3.023 -7.148 11.877 1.00 90.69 87 ASP A O 1
ATOM 744 N N . LEU A 1 88 ? -2.748 -9.211 11.017 1.00 87.50 88 LEU A N 1
ATOM 745 C CA . LEU A 1 88 ? -1.329 -9.111 10.670 1.00 87.50 88 LEU A CA 1
ATOM 746 C C . LEU A 1 88 ? -1.176 -9.318 9.162 1.00 87.50 88 LEU A C 1
ATOM 748 O O . LEU A 1 88 ? -1.644 -10.326 8.635 1.00 87.50 88 LEU A O 1
ATOM 752 N N . ILE A 1 89 ? -0.470 -8.412 8.491 1.00 90.94 89 ILE A N 1
ATOM 753 C CA . ILE A 1 89 ? -0.036 -8.587 7.103 1.00 90.94 89 ILE A CA 1
ATOM 754 C C . ILE A 1 89 ? 1.489 -8.550 7.021 1.00 90.94 89 ILE A C 1
ATOM 756 O O . ILE A 1 89 ? 2.146 -7.798 7.748 1.00 90.94 89 ILE A O 1
ATOM 760 N N . ILE A 1 90 ? 2.029 -9.367 6.121 1.00 92.06 90 ILE A N 1
ATOM 761 C CA . ILE A 1 90 ? 3.430 -9.362 5.709 1.00 92.06 90 ILE A CA 1
ATOM 762 C C . ILE A 1 90 ? 3.419 -9.242 4.190 1.00 92.06 90 ILE A C 1
ATOM 764 O O . ILE A 1 90 ? 2.954 -10.149 3.500 1.00 92.06 90 ILE A O 1
ATOM 768 N N . LEU A 1 91 ? 3.893 -8.115 3.676 1.00 94.06 91 LEU A N 1
ATOM 769 C CA . LEU A 1 91 ? 4.113 -7.923 2.250 1.00 94.06 91 LEU A CA 1
ATOM 770 C C . LEU A 1 91 ? 5.574 -8.259 1.936 1.00 94.06 91 LEU A C 1
ATOM 772 O O . LEU A 1 91 ? 6.463 -7.676 2.564 1.00 94.06 91 LEU A O 1
ATOM 776 N N . PRO A 1 92 ? 5.847 -9.193 1.008 1.00 94.38 92 PRO A N 1
ATOM 777 C CA . PRO A 1 92 ? 7.214 -9.566 0.671 1.00 94.38 92 PRO A CA 1
ATOM 778 C C . PRO A 1 92 ? 7.954 -8.410 -0.010 1.00 94.38 92 PRO A C 1
ATOM 780 O O . PRO A 1 92 ? 7.346 -7.586 -0.694 1.00 94.38 92 PRO A O 1
ATOM 783 N N . ALA A 1 93 ? 9.280 -8.380 0.127 1.00 93.56 93 ALA A N 1
ATOM 784 C CA . ALA A 1 93 ? 10.124 -7.460 -0.631 1.00 93.56 93 ALA A CA 1
ATOM 785 C C . ALA A 1 93 ? 9.826 -7.558 -2.141 1.00 93.56 93 ALA A C 1
ATOM 787 O O . ALA A 1 93 ? 9.594 -8.645 -2.671 1.00 93.56 93 ALA A O 1
ATOM 788 N N . GLY A 1 94 ? 9.822 -6.418 -2.834 1.00 95.19 94 GLY A N 1
ATOM 789 C CA . GLY A 1 94 ? 9.606 -6.347 -4.283 1.00 95.19 94 GLY A CA 1
ATOM 790 C C . GLY A 1 94 ? 8.147 -6.410 -4.762 1.00 95.19 94 GLY A C 1
ATOM 791 O O . GLY A 1 94 ? 7.907 -6.241 -5.964 1.00 95.19 94 GLY A O 1
ATOM 792 N N . ILE A 1 95 ? 7.158 -6.605 -3.879 1.00 96.94 95 ILE A N 1
ATOM 793 C CA . ILE A 1 95 ? 5.740 -6.512 -4.265 1.00 96.94 95 ILE A CA 1
ATOM 794 C C . ILE A 1 95 ? 5.312 -5.052 -4.445 1.00 96.94 95 ILE A C 1
ATOM 796 O O . ILE A 1 95 ? 5.579 -4.199 -3.592 1.00 96.94 95 ILE A O 1
ATOM 800 N N . TYR A 1 96 ? 4.600 -4.767 -5.537 1.00 97.88 96 TYR A N 1
ATOM 801 C CA . TYR A 1 96 ? 3.935 -3.478 -5.698 1.00 97.88 96 TYR A CA 1
ATOM 802 C C . TYR A 1 96 ? 2.670 -3.420 -4.856 1.00 97.88 96 TYR A C 1
ATOM 804 O O . TYR A 1 96 ? 1.804 -4.296 -4.945 1.00 97.88 96 TYR A O 1
ATOM 812 N N . HIS A 1 97 ? 2.585 -2.374 -4.043 1.00 97.50 97 HIS A N 1
ATOM 813 C CA . HIS A 1 97 ? 1.478 -2.147 -3.139 1.00 97.50 97 HIS A CA 1
ATOM 814 C C . HIS A 1 97 ? 1.254 -0.657 -2.873 1.00 97.50 97 HIS A C 1
ATOM 816 O O . HIS A 1 97 ? 2.039 0.208 -3.269 1.00 97.50 97 HIS A O 1
ATOM 822 N N . ARG A 1 98 ? 0.144 -0.362 -2.203 1.00 96.69 98 ARG A N 1
ATOM 823 C CA . ARG A 1 98 ? -0.170 0.952 -1.639 1.00 96.69 98 ARG A CA 1
ATOM 824 C C . ARG A 1 98 ? -1.064 0.792 -0.418 1.00 96.69 98 ARG A C 1
ATOM 826 O O . ARG A 1 98 ? -1.717 -0.238 -0.249 1.00 96.69 98 ARG A O 1
ATOM 833 N N . PHE A 1 99 ? -1.115 1.828 0.408 1.00 95.00 99 PHE A N 1
ATOM 834 C CA . PHE A 1 99 ? -1.949 1.867 1.600 1.00 95.00 99 PHE A CA 1
ATOM 835 C C . PHE A 1 99 ? -2.855 3.099 1.613 1.00 95.00 99 PHE A C 1
ATOM 837 O O . PHE A 1 99 ? -2.425 4.214 1.312 1.00 95.00 99 PHE A O 1
ATOM 844 N N . THR A 1 100 ? -4.095 2.908 2.057 1.00 92.69 100 THR A N 1
ATOM 845 C CA . THR A 1 100 ? -4.987 3.993 2.475 1.00 92.69 100 THR A CA 1
ATOM 846 C C . THR A 1 100 ? -5.759 3.598 3.728 1.00 92.69 100 THR A C 1
ATOM 848 O O . THR A 1 100 ? -6.057 2.428 3.957 1.00 92.69 100 THR A O 1
ATOM 8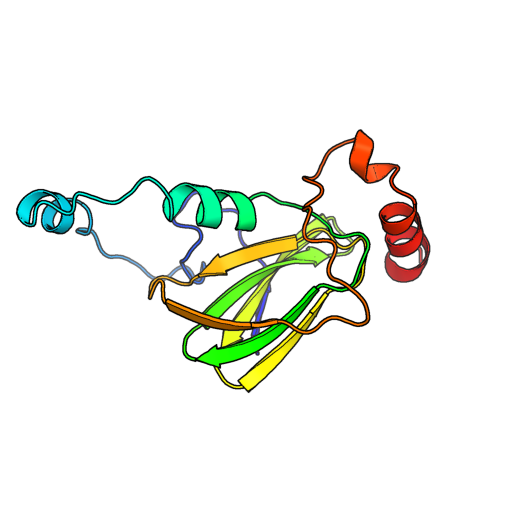51 N N . THR A 1 101 ? -6.129 4.580 4.547 1.00 89.25 101 THR A N 1
ATOM 852 C CA . THR A 1 101 ? -7.198 4.384 5.534 1.00 89.25 101 THR A CA 1
ATOM 853 C C . THR A 1 101 ? -8.527 4.148 4.821 1.00 89.25 101 THR A C 1
ATOM 855 O O . THR A 1 101 ? -8.673 4.484 3.645 1.00 89.25 101 THR A O 1
ATOM 858 N N . ASP A 1 102 ? -9.506 3.606 5.536 1.00 86.19 102 ASP A N 1
ATOM 859 C CA . ASP A 1 102 ? -10.887 3.634 5.063 1.00 86.19 102 ASP A CA 1
ATOM 860 C C . ASP A 1 102 ? -11.532 5.015 5.323 1.00 86.19 102 ASP A C 1
ATOM 862 O O . ASP A 1 102 ? -10.876 5.954 5.798 1.00 86.19 102 ASP A O 1
ATOM 866 N N . ALA A 1 103 ? -12.834 5.132 5.052 1.00 83.19 103 ALA A N 1
ATOM 867 C CA . ALA A 1 103 ? -13.621 6.344 5.283 1.00 83.19 103 ALA A CA 1
ATOM 868 C C . ALA A 1 103 ? -13.566 6.875 6.734 1.00 83.19 103 ALA A C 1
ATOM 870 O O . ALA A 1 103 ? -13.752 8.072 6.965 1.00 83.19 103 ALA A O 1
ATOM 871 N N . SER A 1 104 ? -13.261 6.026 7.728 1.00 84.56 104 SER A N 1
ATOM 872 C CA . SER A 1 104 ? -13.108 6.454 9.127 1.00 84.56 104 SER A CA 1
ATOM 873 C C . SER A 1 104 ? -11.826 7.256 9.381 1.00 84.56 104 SER A C 1
ATOM 875 O O . SER A 1 104 ? -11.715 7.918 10.414 1.00 84.56 104 SER A O 1
ATOM 877 N N . ASN A 1 105 ? -10.868 7.235 8.443 1.00 83.44 105 ASN A N 1
ATOM 878 C CA . ASN A 1 105 ? -9.583 7.940 8.521 1.00 83.44 105 ASN A CA 1
ATOM 879 C C . ASN A 1 105 ? -8.760 7.622 9.774 1.00 83.44 105 ASN A C 1
ATOM 881 O O . ASN A 1 105 ? -7.937 8.430 10.218 1.00 83.44 105 ASN A O 1
ATOM 885 N N . PHE A 1 106 ? -8.968 6.437 10.346 1.00 86.62 106 PHE A N 1
ATOM 886 C CA . PHE A 1 106 ? -8.356 6.046 11.602 1.00 86.62 106 PHE A CA 1
ATOM 887 C C . PHE A 1 106 ? -7.797 4.629 11.535 1.00 86.62 106 PHE A C 1
ATOM 889 O O . PHE A 1 106 ? -8.511 3.657 11.296 1.00 86.62 106 PHE A O 1
ATOM 896 N N . ILE A 1 107 ? -6.498 4.518 11.804 1.00 91.38 107 ILE A N 1
ATOM 897 C CA . ILE A 1 107 ? -5.812 3.245 11.976 1.00 91.38 107 ILE A CA 1
ATOM 898 C C . ILE A 1 107 ? -4.663 3.419 12.966 1.00 91.38 107 ILE A C 1
ATOM 900 O O . ILE A 1 107 ? -3.948 4.425 12.954 1.00 91.38 107 ILE A O 1
ATOM 904 N N . VAL A 1 108 ? -4.457 2.413 13.807 1.00 89.56 108 VAL A N 1
ATOM 905 C CA . VAL A 1 108 ? -3.274 2.287 14.654 1.00 89.56 108 VAL A CA 1
ATOM 906 C C . VAL A 1 108 ? -2.591 0.988 14.272 1.00 89.56 108 VAL A C 1
ATOM 908 O O . VAL A 1 108 ? -3.090 -0.093 14.573 1.00 89.56 108 VAL A O 1
ATOM 911 N N . ALA A 1 109 ? -1.439 1.088 13.616 1.00 88.12 109 ALA A N 1
ATOM 912 C CA . ALA A 1 109 ? -0.651 -0.066 13.207 1.00 88.12 109 ALA A CA 1
ATOM 913 C C . ALA A 1 109 ? 0.672 -0.116 13.975 1.00 88.12 109 ALA A C 1
ATOM 915 O O . ALA A 1 109 ? 1.406 0.871 14.059 1.00 88.12 109 ALA A O 1
ATOM 916 N N . MET A 1 110 ? 0.995 -1.291 14.506 1.00 80.56 110 MET A N 1
ATOM 917 C CA . MET A 1 110 ? 2.340 -1.628 14.941 1.00 80.56 110 MET A CA 1
ATOM 918 C C . MET A 1 110 ? 3.145 -2.067 13.721 1.00 80.56 110 MET A C 1
ATOM 920 O O . MET A 1 110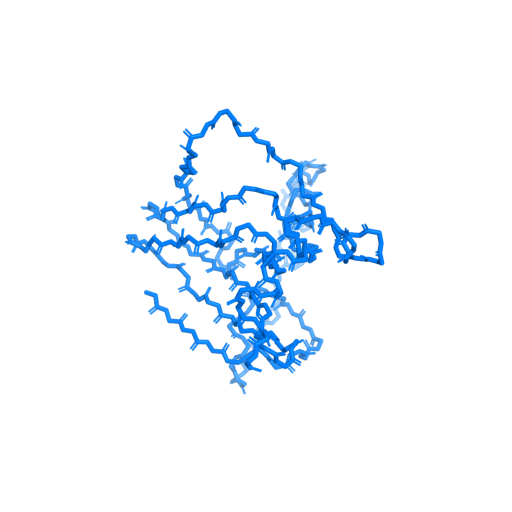 ? 2.686 -2.875 12.912 1.00 80.56 110 MET A O 1
ATOM 924 N N . ARG A 1 111 ? 4.351 -1.523 13.592 1.00 85.56 111 ARG A N 1
ATOM 925 C CA . ARG A 1 111 ? 5.271 -1.838 12.502 1.00 85.56 111 ARG A CA 1
ATOM 926 C C . ARG A 1 111 ? 6.349 -2.776 13.037 1.00 85.56 111 ARG A C 1
ATOM 928 O O . ARG A 1 111 ? 6.908 -2.486 14.094 1.00 85.56 111 ARG A O 1
ATOM 935 N N . LEU A 1 112 ? 6.618 -3.874 12.336 1.00 75.50 112 LEU A N 1
ATOM 936 C CA . LEU A 1 112 ? 7.665 -4.830 12.702 1.00 75.50 112 LEU A CA 1
ATOM 937 C C . LEU A 1 112 ? 8.747 -4.846 11.621 1.00 75.50 112 LEU A C 1
ATOM 939 O O . LEU A 1 112 ? 8.434 -4.698 10.443 1.00 75.50 112 LEU A O 1
ATOM 943 N N . PHE A 1 113 ? 10.001 -5.029 12.036 1.00 74.50 113 PHE A N 1
ATOM 944 C CA . PHE A 1 113 ? 11.163 -5.092 11.149 1.00 74.50 113 PHE A CA 1
ATOM 945 C C . PHE A 1 113 ? 12.081 -6.210 11.593 1.00 74.50 113 PHE A C 1
ATOM 947 O O . PHE A 1 113 ? 12.185 -6.494 12.788 1.00 74.50 113 PHE A O 1
ATOM 954 N N . LYS A 1 114 ? 12.748 -6.820 10.619 1.00 64.44 114 LYS A N 1
ATOM 955 C CA . LYS A 1 114 ? 13.794 -7.803 10.877 1.00 64.44 114 LYS A CA 1
ATOM 956 C C . LYS A 1 114 ? 15.104 -7.134 11.307 1.00 64.44 114 LYS A C 1
ATOM 958 O O . LYS A 1 114 ? 15.746 -7.616 12.227 1.00 64.44 114 LYS A O 1
ATOM 963 N N . GLU A 1 115 ? 15.444 -6.014 10.672 1.00 71.62 115 GLU A N 1
ATOM 964 C CA . GLU A 1 115 ? 16.665 -5.223 10.887 1.00 71.62 115 GLU A CA 1
ATOM 965 C C . GLU A 1 115 ? 16.316 -3.729 11.019 1.00 71.62 115 GLU A C 1
ATOM 967 O O . GLU A 1 115 ? 15.136 -3.366 11.060 1.00 71.62 115 GLU A O 1
ATOM 972 N N . GLU A 1 116 ? 17.314 -2.839 11.085 1.00 70.75 116 GLU A N 1
ATOM 973 C CA . GLU A 1 116 ? 17.042 -1.399 11.055 1.00 70.75 116 GLU A CA 1
ATOM 974 C C . GLU A 1 116 ? 16.237 -1.009 9.800 1.00 70.75 116 GLU A C 1
ATOM 976 O O . GLU A 1 116 ? 16.622 -1.346 8.678 1.00 70.75 116 GLU A O 1
ATOM 981 N N . PRO A 1 117 ? 15.110 -0.297 9.965 1.00 64.88 117 PRO A N 1
ATOM 982 C CA . PRO A 1 117 ? 14.152 -0.117 8.889 1.00 64.88 117 PRO A CA 1
ATOM 983 C C . PRO A 1 117 ? 14.672 0.822 7.798 1.00 64.88 117 PRO A C 1
ATOM 985 O O . PRO A 1 117 ? 14.900 2.013 8.033 1.00 64.88 117 PRO A O 1
ATOM 988 N N . LYS A 1 118 ? 14.739 0.320 6.563 1.00 68.00 118 LYS A N 1
ATOM 989 C CA . LYS A 1 118 ? 14.822 1.162 5.368 1.00 68.00 118 LYS A CA 1
ATOM 990 C C . LYS A 1 118 ? 13.423 1.616 4.971 1.00 68.00 118 LYS A C 1
ATOM 992 O O . LYS A 1 118 ? 12.651 0.893 4.354 1.00 68.00 118 LYS A O 1
ATOM 997 N N . TRP A 1 119 ? 13.090 2.847 5.343 1.00 67.12 119 TRP A N 1
ATOM 998 C CA . TRP A 1 119 ? 11.751 3.405 5.144 1.00 67.12 119 TRP A CA 1
ATOM 999 C C . TRP A 1 119 ? 11.431 3.864 3.729 1.00 67.12 119 TRP A C 1
ATOM 1001 O O . TRP A 1 119 ? 10.297 4.266 3.489 1.00 67.12 119 TRP A O 1
ATOM 1011 N N . THR A 1 120 ? 12.414 3.904 2.834 1.00 83.44 120 THR A N 1
ATOM 1012 C CA . THR A 1 120 ? 12.276 4.605 1.560 1.00 83.44 120 THR A CA 1
ATOM 1013 C C . THR A 1 120 ? 11.363 3.814 0.620 1.00 83.44 120 THR A C 1
ATOM 1015 O O . THR A 1 120 ? 11.758 2.732 0.181 1.00 83.44 120 THR A O 1
ATOM 1018 N N . PRO A 1 121 ? 10.152 4.312 0.301 1.00 90.94 121 PRO A N 1
ATOM 1019 C CA . PRO A 1 121 ? 9.338 3.705 -0.740 1.00 90.94 121 PRO A CA 1
ATOM 1020 C C . PRO A 1 121 ? 10.002 3.944 -2.097 1.00 90.94 121 PRO A C 1
ATOM 1022 O O . PRO A 1 121 ? 10.451 5.054 -2.396 1.00 90.94 121 PRO A O 1
ATOM 1025 N N . LEU A 1 122 ? 10.056 2.904 -2.924 1.00 94.75 122 LEU A N 1
ATOM 1026 C CA . LEU A 1 122 ? 10.463 3.012 -4.320 1.00 94.75 122 LEU A CA 1
ATOM 1027 C C . LEU A 1 122 ? 9.198 3.019 -5.175 1.00 94.75 122 LEU A C 1
ATOM 1029 O O . LEU A 1 122 ? 8.579 1.976 -5.393 1.00 94.75 122 LEU A O 1
ATOM 1033 N N . ASN A 1 123 ? 8.785 4.212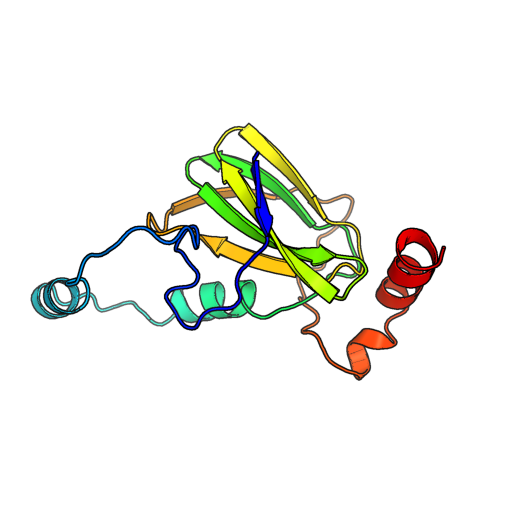 -5.606 1.00 96.19 123 ASN A N 1
ATOM 1034 C CA . ASN A 1 123 ? 7.584 4.387 -6.421 1.00 96.19 123 ASN A CA 1
ATOM 1035 C C . ASN A 1 123 ? 7.716 3.630 -7.742 1.00 96.19 123 ASN A C 1
ATOM 1037 O O . ASN A 1 123 ? 8.778 3.639 -8.364 1.00 96.19 123 ASN A O 1
ATOM 1041 N N . ARG A 1 124 ? 6.628 3.003 -8.185 1.00 96.62 124 ARG A N 1
ATOM 1042 C CA . ARG A 1 124 ? 6.620 2.203 -9.410 1.00 96.62 124 ARG A CA 1
ATOM 1043 C C . ARG A 1 124 ? 7.078 3.012 -10.628 1.00 96.62 124 ARG A C 1
ATOM 1045 O O . ARG A 1 124 ? 6.630 4.134 -10.853 1.00 96.62 124 ARG A O 1
ATOM 1052 N N . GLY A 1 125 ? 7.949 2.405 -11.427 1.00 96.06 125 GLY A N 1
ATOM 1053 C CA . GLY A 1 125 ? 8.484 2.974 -12.657 1.00 96.06 125 GLY A CA 1
ATOM 1054 C C . GLY A 1 125 ? 9.591 2.096 -13.252 1.00 96.06 125 GLY A C 1
ATOM 1055 O O . GLY A 1 125 ? 10.071 1.192 -12.565 1.00 96.06 125 GLY A O 1
ATOM 1056 N N . PRO A 1 126 ? 10.043 2.383 -14.488 1.00 95.50 126 PRO A N 1
ATOM 1057 C CA . PRO A 1 126 ? 10.997 1.534 -15.210 1.00 95.50 126 PRO A CA 1
ATOM 1058 C C . PRO A 1 126 ? 12.315 1.292 -14.460 1.00 95.50 126 PRO A C 1
ATOM 1060 O O . PRO A 1 126 ? 12.876 0.201 -14.516 1.00 95.50 126 PRO A O 1
ATOM 1063 N N . ASP A 1 127 ? 12.788 2.294 -13.715 1.00 95.19 127 ASP A N 1
ATOM 1064 C CA . ASP A 1 127 ? 14.020 2.195 -12.923 1.00 95.19 127 ASP A CA 1
ATOM 1065 C C . ASP A 1 127 ? 13.862 1.272 -11.703 1.00 95.19 127 ASP A C 1
ATOM 1067 O O . ASP A 1 127 ? 14.829 0.677 -11.231 1.00 95.19 127 ASP A O 1
ATOM 1071 N N . VAL A 1 128 ? 12.637 1.136 -11.187 1.00 96.38 128 VAL A N 1
ATOM 1072 C CA . VAL A 1 128 ? 12.314 0.242 -10.067 1.00 96.38 128 VAL A CA 1
ATOM 1073 C C . VAL A 1 128 ? 11.998 -1.164 -10.567 1.00 96.38 128 VAL A C 1
ATOM 1075 O O . VAL A 1 128 ? 12.310 -2.130 -9.877 1.00 96.38 128 VAL A O 1
ATOM 1078 N N . ASP A 1 129 ? 11.468 -1.306 -11.785 1.00 95.50 129 ASP A N 1
ATOM 1079 C CA . ASP A 1 129 ? 11.236 -2.617 -12.399 1.00 95.50 129 ASP A CA 1
ATOM 1080 C C . ASP A 1 129 ? 12.537 -3.425 -12.532 1.00 95.50 129 ASP A C 1
ATOM 1082 O O . ASP A 1 129 ? 12.515 -4.644 -12.373 1.00 95.50 129 ASP A O 1
ATOM 1086 N N . ILE A 1 130 ? 13.683 -2.766 -12.746 1.00 96.88 130 ILE A N 1
ATOM 1087 C CA . ILE A 1 130 ? 15.009 -3.410 -12.809 1.00 96.88 130 ILE A CA 1
ATOM 1088 C C . ILE A 1 130 ? 15.686 -3.597 -11.439 1.00 96.88 130 ILE A C 1
ATOM 1090 O O . ILE A 1 130 ? 16.811 -4.098 -11.380 1.00 96.88 130 ILE A O 1
ATOM 1094 N N . ASN A 1 131 ? 15.045 -3.197 -10.336 1.00 96.56 131 ASN A N 1
ATOM 1095 C CA . ASN A 1 131 ? 15.603 -3.368 -8.995 1.00 96.56 131 ASN A CA 1
ATOM 1096 C C . ASN A 1 131 ? 15.813 -4.873 -8.686 1.00 96.56 131 ASN A C 1
ATOM 1098 O O . ASN A 1 131 ? 14.915 -5.673 -8.962 1.00 96.56 131 ASN A O 1
ATOM 1102 N N . PRO A 1 132 ? 16.947 -5.287 -8.083 1.00 96.81 132 PRO A N 1
ATOM 1103 C CA . PRO A 1 132 ? 17.221 -6.698 -7.797 1.00 96.81 132 PRO A CA 1
ATOM 1104 C C . PRO A 1 132 ? 16.141 -7.400 -6.963 1.00 96.81 132 PRO A C 1
ATOM 1106 O O . PRO A 1 132 ? 15.782 -8.531 -7.278 1.00 96.81 132 PRO A O 1
ATOM 1109 N N . TYR A 1 133 ? 15.573 -6.730 -5.955 1.00 95.56 133 TYR A N 1
ATOM 1110 C CA . TYR A 1 133 ? 14.508 -7.291 -5.114 1.00 95.56 133 TYR A CA 1
ATOM 1111 C C . TYR A 1 133 ? 13.197 -7.441 -5.888 1.00 95.56 133 TYR A C 1
ATOM 1113 O O . TYR A 1 133 ? 12.461 -8.407 -5.689 1.00 95.56 133 TYR A O 1
ATOM 1121 N N . ARG A 1 134 ? 12.918 -6.517 -6.819 1.00 96.88 134 ARG A N 1
ATOM 1122 C CA . ARG A 1 134 ? 11.778 -6.638 -7.734 1.00 96.88 134 ARG A CA 1
ATOM 1123 C C . ARG A 1 134 ? 11.954 -7.827 -8.672 1.00 96.88 134 ARG A C 1
ATOM 1125 O O . ARG A 1 134 ? 11.032 -8.626 -8.806 1.00 96.88 134 ARG A O 1
ATOM 1132 N N . GLN A 1 135 ? 13.122 -7.957 -9.297 1.00 97.00 135 GLN A N 1
ATOM 1133 C CA . GLN A 1 135 ? 13.432 -9.073 -10.194 1.00 97.00 135 GLN A CA 1
ATOM 1134 C C . GLN A 1 135 ? 13.359 -10.415 -9.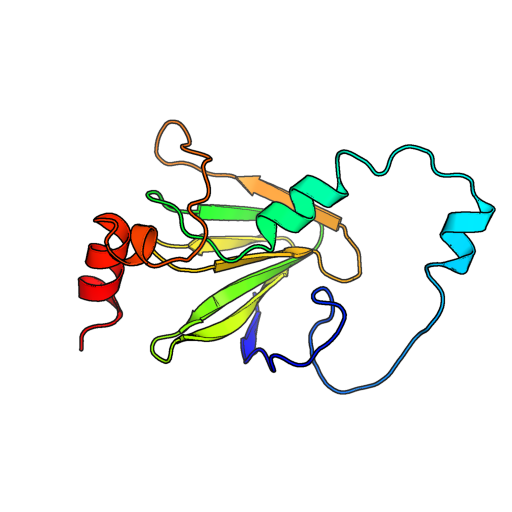459 1.00 97.00 135 GLN A C 1
ATOM 1136 O O . GLN A 1 135 ? 12.726 -11.343 -9.950 1.00 97.00 135 GLN A O 1
ATOM 1141 N N . GLU A 1 136 ? 13.900 -10.495 -8.242 1.00 96.50 136 GLU A N 1
ATOM 1142 C CA . GLU A 1 136 ? 13.808 -11.691 -7.404 1.00 96.50 136 GLU A CA 1
ATOM 1143 C C . GLU A 1 136 ? 12.356 -12.047 -7.051 1.00 96.50 136 GLU A C 1
ATOM 1145 O O . GLU A 1 136 ? 11.971 -13.214 -7.146 1.00 96.50 136 GLU A O 1
ATOM 1150 N N . TYR A 1 137 ? 11.531 -11.059 -6.681 1.00 95.88 137 TYR A N 1
ATOM 1151 C CA . TYR A 1 137 ? 10.104 -11.268 -6.424 1.00 95.88 137 TYR A CA 1
ATOM 1152 C C . TYR A 1 137 ? 9.382 -11.827 -7.656 1.00 95.88 137 TYR A C 1
ATOM 1154 O O . TYR A 1 137 ? 8.650 -12.815 -7.544 1.00 95.88 137 TYR A O 1
ATOM 1162 N N . VAL A 1 138 ? 9.610 -11.223 -8.829 1.00 94.62 138 VAL A N 1
ATOM 1163 C CA . VAL A 1 138 ? 9.025 -11.660 -10.106 1.00 94.62 138 VAL A CA 1
ATOM 1164 C C . VAL A 1 138 ? 9.463 -13.086 -10.433 1.00 94.62 138 VAL A C 1
ATOM 1166 O O . VAL A 1 138 ? 8.621 -13.927 -10.742 1.00 94.62 138 VAL A O 1
ATOM 1169 N N . ASP A 1 139 ? 10.757 -13.378 -10.313 1.00 94.75 139 ASP A N 1
ATOM 1170 C CA . ASP A 1 139 ? 11.330 -14.687 -10.624 1.00 94.75 139 ASP A CA 1
ATOM 1171 C C . ASP A 1 139 ? 10.799 -15.799 -9.719 1.00 94.75 139 ASP A C 1
ATOM 1173 O O . ASP A 1 139 ? 10.578 -16.913 -10.187 1.00 94.75 139 ASP A O 1
ATOM 1177 N N . LYS A 1 140 ? 10.591 -15.510 -8.431 1.00 92.81 140 LYS A N 1
ATOM 1178 C CA . LYS A 1 140 ? 10.121 -16.500 -7.452 1.00 92.81 140 LYS A CA 1
ATOM 1179 C C . LYS A 1 140 ? 8.609 -16.689 -7.433 1.00 92.81 140 LYS A C 1
ATOM 1181 O O . LYS A 1 140 ? 8.156 -17.766 -7.060 1.00 92.81 140 LYS A O 1
ATOM 1186 N N . THR A 1 141 ? 7.851 -15.639 -7.744 1.00 88.69 141 THR A N 1
ATOM 1187 C CA . THR A 1 141 ? 6.408 -15.587 -7.445 1.00 88.69 141 THR A CA 1
ATOM 1188 C C . THR A 1 141 ? 5.547 -15.525 -8.697 1.00 88.69 141 THR A C 1
ATOM 1190 O O . THR A 1 141 ? 4.432 -16.026 -8.671 1.00 88.69 141 THR A O 1
ATOM 1193 N N . LEU A 1 142 ? 6.033 -14.904 -9.779 1.00 86.12 142 LEU A N 1
ATOM 1194 C CA . LEU A 1 142 ? 5.226 -14.632 -10.976 1.00 86.12 142 LEU A CA 1
ATOM 1195 C C . LEU A 1 142 ? 5.643 -15.464 -12.198 1.00 86.12 142 LEU A C 1
ATOM 1197 O O . LEU A 1 142 ? 4.894 -15.540 -13.169 1.00 86.12 142 LEU A O 1
ATOM 1201 N N . LYS A 1 143 ? 6.836 -16.071 -12.186 1.00 77.31 143 LYS A N 1
ATOM 1202 C CA . LYS A 1 143 ? 7.268 -17.009 -13.229 1.00 77.31 143 LYS A CA 1
ATOM 1203 C C . LYS A 1 143 ? 6.826 -18.425 -12.852 1.00 77.31 143 LYS A C 1
ATOM 1205 O O . LYS A 1 143 ? 7.409 -19.031 -11.956 1.00 77.31 143 LYS A O 1
ATOM 1210 N N . VAL A 1 144 ? 5.793 -18.920 -13.537 1.00 56.16 144 VAL A N 1
ATOM 1211 C CA . VAL A 1 144 ? 5.349 -20.328 -13.511 1.00 56.16 144 VAL A CA 1
ATOM 1212 C C . VAL A 1 144 ? 6.156 -21.154 -14.505 1.00 56.16 144 VAL A C 1
ATOM 1214 O O . VAL A 1 144 ? 6.358 -20.667 -15.642 1.00 56.16 144 VAL A O 1
#

Secondary structure (DSSP, 8-state):
-EEEE----SS-TTS---S------SHHHHHHTT----TTHHHHHHHHHS-EE-SS-EEEEEEEEEEEEEEE-TTS-EEEEEEETT-EEEEPTT--EEEEE-TT--EEEEEE-SSS-----EESSHHHHT-HHHHHHHHHHT--